Protein AF-H2JG17-F1 (afdb_monomer)

Solvent-accessible surface area (backbone atoms only — not comparable to full-atom values): 8852 Å² total; per-residue (Å²): 133,84,80,68,52,85,84,57,73,16,31,24,29,37,36,70,43,75,95,81,36,40,36,38,32,33,30,68,41,78,58,84,67,34,29,32,34,39,30,42,74,49,61,73,76,92,52,70,92,50,60,70,63,58,77,76,46,55,72,74,47,59,44,41,26,45,47,56,33,41,36,74,57,66,26,41,77,66,46,70,49,87,71,64,94,78,67,74,69,62,33,26,32,44,68,39,87,90,77,67,45,36,34,39,25,58,52,56,96,45,82,88,60,60,72,62,64,44,82,51,59,81,88,70,47,77,87,45,30,72,54,62,81,32,50,49,69,52,46,43,55,52,48,56,51,54,59,57,64,75,74,113

Mean predicted aligned error: 6.36 Å

Secondary structure (DSSP, 8-state):
---PPP--TTEEEEEE-GGG-EEEEEEEEEETTEEEEEEES-S--S-TT-GGGGGGSPEEEEEEEETHHHHTTSSEEEEE-PPPTT--PPPEEEE-TTT--EEEEP--SSGGG---EEEE-GGG-TTPEEP-EEPHHHHHHHHHHHHHHTT-

Structure (mmCIF, N/CA/C/O backbone):
data_AF-H2JG17-F1
#
_entry.id   AF-H2JG17-F1
#
loop_
_atom_site.group_PDB
_atom_site.id
_atom_site.type_symbol
_atom_site.label_atom_id
_atom_site.label_alt_id
_atom_site.label_comp_id
_atom_site.label_asym_id
_atom_site.label_entity_id
_atom_site.label_seq_id
_atom_site.pdbx_PDB_ins_code
_atom_site.Cartn_x
_atom_site.Cartn_y
_atom_site.Cartn_z
_atom_site.occupancy
_atom_site.B_iso_or_equiv
_atom_site.auth_seq_id
_atom_site.auth_comp_id
_atom_site.auth_asym_id
_atom_site.auth_atom_id
_atom_site.pdbx_PDB_model_num
ATOM 1 N N . MET A 1 1 ? 6.084 1.952 28.253 1.00 48.81 1 MET A N 1
ATOM 2 C CA . MET A 1 1 ? 6.033 1.053 27.076 1.00 48.81 1 MET A CA 1
ATOM 3 C C . MET A 1 1 ? 4.861 1.471 26.207 1.00 48.81 1 MET A C 1
ATOM 5 O O . MET A 1 1 ? 3.745 1.481 26.707 1.00 48.81 1 MET A O 1
ATOM 9 N N . ALA A 1 2 ? 5.092 1.863 24.954 1.00 55.31 2 ALA A N 1
ATOM 10 C CA . ALA A 1 2 ? 3.998 2.204 24.047 1.00 55.31 2 ALA A CA 1
ATOM 11 C C . ALA A 1 2 ? 3.188 0.940 23.701 1.00 55.31 2 ALA A C 1
ATOM 13 O O . ALA A 1 2 ? 3.760 -0.095 23.347 1.00 55.31 2 ALA A O 1
ATOM 14 N N . LYS A 1 3 ? 1.860 1.011 23.838 1.00 62.44 3 LYS A N 1
ATOM 15 C CA . LYS A 1 3 ? 0.931 -0.072 23.494 1.00 62.44 3 LYS A CA 1
ATOM 16 C C . LYS A 1 3 ? 0.999 -0.301 21.982 1.00 62.44 3 LYS A C 1
ATOM 18 O O . LYS A 1 3 ? 0.563 0.548 21.216 1.00 62.44 3 LYS A O 1
ATOM 23 N N . ARG A 1 4 ? 1.567 -1.431 21.549 1.00 73.75 4 ARG A N 1
ATOM 24 C CA . ARG A 1 4 ? 1.611 -1.798 20.124 1.00 73.75 4 ARG A CA 1
ATOM 25 C C . ARG A 1 4 ? 0.191 -2.075 19.636 1.00 73.75 4 ARG A C 1
ATOM 27 O O . ARG A 1 4 ? -0.486 -2.944 20.192 1.00 73.75 4 ARG A O 1
ATOM 34 N N . VAL A 1 5 ? -0.244 -1.350 18.610 1.00 86.81 5 VAL A N 1
ATOM 35 C CA . VAL A 1 5 ? -1.534 -1.590 17.951 1.00 86.81 5 VAL A CA 1
ATOM 36 C C . VAL A 1 5 ? -1.488 -2.957 17.262 1.00 86.81 5 VAL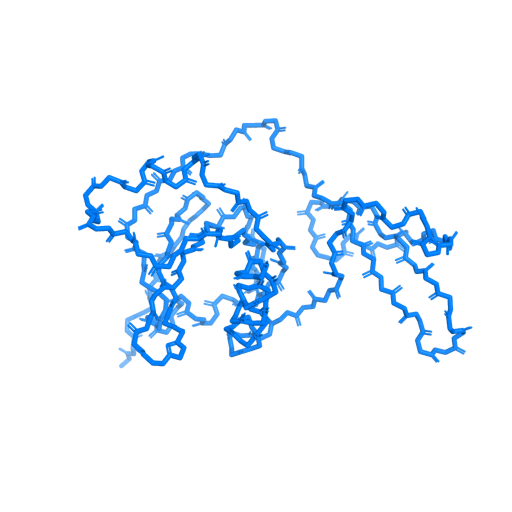 A C 1
ATOM 38 O O . VAL A 1 5 ? -0.508 -3.292 16.591 1.00 86.81 5 VAL A O 1
ATOM 41 N N . LYS A 1 6 ? -2.524 -3.776 17.473 1.00 90.31 6 LYS A N 1
ATOM 42 C CA . LYS A 1 6 ? -2.713 -5.044 16.754 1.00 90.31 6 LYS A CA 1
ATOM 43 C C . LYS A 1 6 ? -3.464 -4.764 15.455 1.00 90.31 6 LYS A C 1
ATOM 45 O O . LYS A 1 6 ? -4.357 -3.927 15.452 1.00 90.31 6 LYS A O 1
ATOM 50 N N . TYR A 1 7 ? -3.116 -5.492 14.404 1.00 95.38 7 TYR A N 1
ATOM 51 C CA . TYR A 1 7 ? -3.758 -5.417 13.097 1.00 95.38 7 TYR A CA 1
ATOM 52 C C . TYR A 1 7 ? -3.797 -6.811 12.458 1.00 95.38 7 TYR A C 1
ATOM 54 O O . TYR A 1 7 ? -3.055 -7.713 12.875 1.00 95.38 7 TYR A O 1
ATOM 62 N N . ARG A 1 8 ? -4.654 -6.984 11.456 1.00 95.81 8 ARG A N 1
ATOM 63 C CA . ARG A 1 8 ? -4.848 -8.223 10.694 1.00 95.81 8 ARG A CA 1
ATOM 64 C C . ARG A 1 8 ? -5.195 -7.932 9.232 1.00 95.81 8 ARG A C 1
ATOM 66 O O . ARG A 1 8 ? -5.491 -6.802 8.860 1.00 95.81 8 ARG A O 1
ATOM 73 N N . ILE A 1 9 ? -5.158 -8.978 8.412 1.00 96.38 9 ILE A N 1
ATOM 74 C CA . ILE A 1 9 ? -5.607 -8.929 7.016 1.00 96.38 9 ILE A CA 1
ATOM 75 C C . ILE A 1 9 ? -7.063 -8.436 6.950 1.00 96.38 9 ILE A C 1
ATOM 77 O O . ILE A 1 9 ? -7.891 -8.800 7.791 1.00 96.38 9 ILE A O 1
ATOM 81 N N . GLY A 1 10 ? -7.351 -7.587 5.967 1.00 95.94 10 GLY A N 1
ATOM 82 C CA . GLY A 1 10 ? -8.644 -6.941 5.756 1.00 95.94 10 GLY A CA 1
ATOM 83 C C . GLY A 1 10 ? -8.872 -5.694 6.609 1.00 95.94 10 GLY A C 1
ATOM 84 O O . GLY A 1 10 ? -9.834 -4.970 6.364 1.00 95.94 10 GLY A O 1
ATOM 85 N N . ASP A 1 11 ? -8.019 -5.401 7.599 1.00 96.62 11 ASP A N 1
ATOM 86 C CA . ASP A 1 11 ? -8.180 -4.177 8.384 1.00 96.62 11 ASP A CA 1
ATOM 87 C C . ASP A 1 11 ? -8.049 -2.949 7.480 1.00 96.62 11 ASP A C 1
ATOM 89 O O . ASP A 1 11 ? -7.105 -2.818 6.696 1.00 96.62 11 ASP A O 1
ATOM 93 N N . VAL A 1 12 ? -9.014 -2.048 7.621 1.00 95.81 12 VAL A N 1
ATOM 94 C CA . VAL A 1 12 ? -9.049 -0.753 6.954 1.00 95.81 12 VAL A CA 1
ATOM 95 C C . VAL A 1 12 ? -8.479 0.280 7.902 1.00 95.81 12 VAL A C 1
ATOM 97 O O . VAL A 1 12 ? -8.844 0.328 9.079 1.00 95.81 12 VAL A O 1
ATOM 100 N N . PHE A 1 13 ? -7.603 1.129 7.386 1.00 95.25 13 PHE A N 1
ATOM 101 C CA . PHE A 1 13 ? -6.942 2.166 8.154 1.00 95.25 13 PHE A CA 1
ATOM 102 C C . PHE A 1 13 ? -7.088 3.537 7.503 1.00 95.25 13 PHE A C 1
ATOM 104 O O . PHE A 1 13 ? -7.159 3.665 6.282 1.00 95.25 13 PHE A O 1
ATOM 111 N N . SER A 1 14 ? -7.098 4.574 8.337 1.00 94.00 14 SER A N 1
ATOM 112 C CA . SER A 1 14 ? -6.915 5.953 7.899 1.00 94.00 14 SER A CA 1
ATOM 113 C C . SER A 1 14 ? -5.458 6.366 8.063 1.00 94.00 14 SER A C 1
ATOM 115 O O . SER A 1 14 ? -4.859 6.122 9.117 1.00 94.00 14 SER A O 1
ATOM 117 N N . ILE A 1 15 ? -4.924 7.050 7.061 1.00 93.44 15 ILE A N 1
ATOM 118 C CA . ILE A 1 15 ? -3.573 7.601 7.030 1.00 93.44 15 ILE A CA 1
ATOM 119 C C . ILE A 1 15 ? -3.664 9.133 6.973 1.00 93.44 15 ILE A C 1
ATOM 121 O O . ILE A 1 15 ? -4.388 9.662 6.128 1.00 93.44 15 ILE A O 1
ATOM 125 N N . PRO A 1 16 ? -2.988 9.867 7.874 1.00 91.12 16 PRO A N 1
ATOM 126 C CA . PRO A 1 16 ? -2.943 11.319 7.779 1.00 91.12 16 PRO A CA 1
ATOM 127 C C . PRO A 1 16 ? -2.130 11.719 6.546 1.00 91.12 16 PRO A C 1
ATOM 129 O O . PRO A 1 16 ? -1.037 11.190 6.325 1.00 91.12 16 PRO A O 1
ATOM 132 N N . LEU A 1 17 ? -2.691 12.632 5.762 1.00 87.94 17 LEU A N 1
ATOM 133 C CA . LEU A 1 17 ? -2.053 13.302 4.636 1.00 87.94 17 LEU A CA 1
ATOM 134 C C . LEU A 1 17 ? -1.868 14.788 4.979 1.00 87.94 17 LEU A C 1
ATOM 136 O O . LEU A 1 17 ? -2.245 15.243 6.065 1.00 87.94 17 LEU A O 1
ATOM 140 N N . ASP A 1 18 ? -1.282 15.538 4.051 1.00 80.75 18 ASP A N 1
ATOM 141 C CA . ASP A 1 18 ? -1.070 16.977 4.208 1.00 80.75 18 ASP A CA 1
ATOM 142 C C . ASP A 1 18 ? -2.404 17.737 4.378 1.00 80.75 18 ASP A C 1
ATOM 144 O O . ASP A 1 18 ? -3.480 17.261 4.002 1.00 80.75 18 ASP A O 1
ATOM 148 N N . ASP A 1 19 ? -2.337 18.916 5.002 1.00 76.88 19 ASP A N 1
ATOM 149 C CA . ASP A 1 19 ? -3.470 19.830 5.227 1.00 76.88 19 ASP A CA 1
ATOM 150 C C . ASP A 1 19 ? -4.658 19.236 6.013 1.00 76.88 19 ASP A C 1
ATOM 152 O O . ASP A 1 19 ? -5.805 19.665 5.882 1.00 76.88 19 ASP A O 1
ATOM 156 N N . GLY A 1 20 ? -4.395 18.234 6.861 1.00 76.31 20 GLY A N 1
ATOM 157 C CA . GLY A 1 20 ? -5.416 17.597 7.702 1.00 76.31 20 GLY A CA 1
ATOM 158 C C . GLY A 1 20 ? -6.355 16.657 6.941 1.00 76.31 20 GLY A C 1
ATOM 159 O O . GLY A 1 20 ? -7.336 16.170 7.511 1.00 76.31 20 GLY A O 1
ATOM 160 N N . VAL A 1 21 ? -6.054 16.377 5.670 1.00 84.50 21 VAL A N 1
ATOM 161 C CA . VAL A 1 21 ? -6.768 15.391 4.858 1.00 84.50 21 VAL A CA 1
ATOM 162 C C . VAL A 1 21 ? -6.439 13.984 5.356 1.00 84.50 21 VAL A C 1
ATOM 164 O O . VAL A 1 21 ? -5.333 13.702 5.819 1.00 84.50 21 VAL A O 1
ATOM 167 N N . LYS A 1 22 ? -7.410 13.075 5.269 1.00 89.25 22 LYS A N 1
ATOM 168 C CA . LYS A 1 22 ? -7.204 11.657 5.566 1.00 89.25 22 LYS A CA 1
ATOM 169 C C . LYS A 1 22 ? -7.310 10.862 4.280 1.00 89.25 22 LYS A C 1
ATOM 171 O O . LYS A 1 22 ? -8.288 10.990 3.556 1.00 89.25 22 LYS A O 1
ATOM 176 N N . GLY A 1 23 ? -6.311 10.034 4.030 1.00 91.94 23 GLY A N 1
ATOM 177 C CA . GLY A 1 23 ? -6.420 8.955 3.068 1.00 91.94 23 GLY A CA 1
ATOM 178 C C . GLY A 1 23 ? -6.892 7.681 3.754 1.00 91.94 23 GLY A C 1
ATOM 179 O O . GLY A 1 23 ? -6.824 7.546 4.982 1.00 91.94 23 GLY A O 1
ATOM 180 N N . TYR A 1 24 ? -7.318 6.720 2.948 1.00 94.50 24 TYR A N 1
ATOM 181 C CA . TYR A 1 24 ? -7.752 5.409 3.417 1.00 94.50 24 TYR A CA 1
ATOM 182 C C . TYR A 1 24 ? -7.016 4.296 2.687 1.00 94.50 24 TYR A C 1
ATOM 184 O O . TYR A 1 24 ? -6.629 4.451 1.526 1.00 94.50 24 TYR A O 1
ATOM 192 N N . GLY A 1 25 ? -6.833 3.179 3.378 1.00 94.94 25 GLY A N 1
ATOM 193 C CA . GLY A 1 25 ? -6.254 1.980 2.803 1.00 94.94 25 GLY A CA 1
ATOM 194 C C . GLY A 1 25 ? -6.678 0.719 3.534 1.00 94.94 25 GLY A C 1
ATOM 195 O O . GLY A 1 25 ? -7.329 0.775 4.579 1.00 94.94 25 GLY A O 1
ATOM 196 N N . ARG A 1 26 ? -6.304 -0.427 2.974 1.00 96.12 26 ARG A N 1
ATOM 197 C CA . ARG A 1 26 ? -6.630 -1.756 3.495 1.00 96.12 26 ARG A CA 1
ATOM 198 C C . ARG A 1 26 ? -5.396 -2.641 3.508 1.00 96.12 26 ARG A C 1
ATOM 200 O O . ARG A 1 26 ? -4.607 -2.628 2.568 1.00 96.12 26 ARG A O 1
ATOM 207 N N . ILE A 1 27 ? -5.237 -3.425 4.571 1.00 96.19 27 ILE A N 1
ATOM 208 C CA . ILE A 1 27 ? -4.176 -4.431 4.667 1.00 96.19 27 ILE A CA 1
ATOM 209 C C . ILE A 1 27 ? -4.583 -5.654 3.864 1.00 96.19 27 ILE A C 1
ATOM 211 O O . ILE A 1 27 ? -5.535 -6.337 4.230 1.00 96.19 27 ILE A O 1
ATOM 215 N N . ILE A 1 28 ? -3.824 -5.959 2.820 1.00 95.00 28 ILE A N 1
ATOM 216 C CA . ILE A 1 28 ? -4.058 -7.110 1.953 1.00 95.00 28 ILE A CA 1
ATOM 217 C C . ILE A 1 28 ? -3.285 -8.335 2.410 1.00 95.00 28 ILE A C 1
ATOM 219 O O . ILE A 1 28 ? -3.818 -9.441 2.455 1.00 95.00 28 ILE A O 1
ATOM 223 N N . LYS A 1 29 ? -2.025 -8.135 2.798 1.00 92.50 29 LYS A N 1
ATOM 224 C CA . LYS A 1 29 ? -1.157 -9.223 3.237 1.00 92.50 29 LYS A CA 1
ATOM 225 C C . LYS A 1 29 ? -0.267 -8.797 4.386 1.00 92.50 29 LYS A C 1
ATOM 227 O O . LYS A 1 29 ? 0.047 -7.620 4.541 1.00 92.50 29 LYS A O 1
ATOM 232 N N . VAL A 1 30 ? 0.130 -9.769 5.199 1.00 92.69 30 VAL A N 1
ATOM 233 C CA . VAL A 1 30 ? 0.999 -9.564 6.358 1.00 92.69 30 VAL A CA 1
ATOM 234 C C . VAL A 1 30 ? 2.163 -10.541 6.276 1.00 92.69 30 VAL A C 1
ATOM 236 O O . VAL A 1 30 ? 1.954 -11.747 6.366 1.00 92.69 30 VAL A O 1
ATOM 239 N N . ASP A 1 31 ? 3.372 -10.002 6.158 1.00 90.56 31 ASP A N 1
ATOM 240 C CA . ASP A 1 31 ? 4.642 -10.729 6.129 1.00 90.56 31 ASP A CA 1
ATOM 241 C C . ASP A 1 31 ? 5.648 -10.004 7.036 1.00 90.56 31 ASP A C 1
ATOM 243 O O . ASP A 1 31 ? 6.484 -9.215 6.603 1.00 90.56 31 ASP A O 1
ATOM 247 N N . LYS A 1 32 ? 5.449 -10.135 8.353 1.00 87.12 32 LYS A N 1
ATOM 248 C CA . LYS A 1 32 ? 6.028 -9.216 9.347 1.00 87.12 32 LYS A CA 1
ATOM 249 C C . LYS A 1 32 ? 7.560 -9.115 9.228 1.00 87.12 32 LYS A C 1
ATOM 251 O O . LYS A 1 32 ? 8.225 -10.145 9.255 1.00 87.12 32 LYS A O 1
ATOM 256 N N . PRO A 1 33 ? 8.131 -7.892 9.263 1.00 89.88 33 PRO A N 1
ATOM 257 C CA . PRO A 1 33 ? 7.490 -6.613 9.604 1.00 89.88 33 PRO A CA 1
ATOM 258 C C . PRO A 1 33 ? 6.803 -5.898 8.427 1.00 89.88 33 PRO A C 1
ATOM 260 O O . PRO A 1 33 ? 6.379 -4.753 8.587 1.00 89.88 33 PRO A O 1
ATOM 263 N N . LEU A 1 34 ? 6.710 -6.542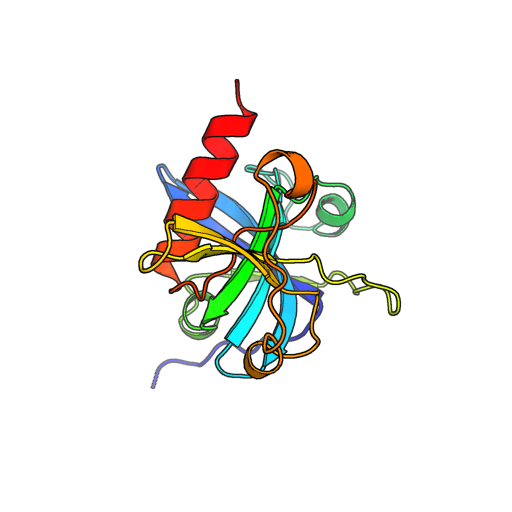 7.267 1.00 91.94 34 LEU A N 1
ATOM 264 C CA . LEU A 1 34 ? 6.112 -5.996 6.060 1.00 91.94 34 LEU A CA 1
ATOM 265 C C . LEU A 1 34 ? 4.611 -6.271 6.002 1.00 91.94 34 LEU A C 1
ATOM 267 O O . LEU A 1 34 ? 4.095 -7.265 6.521 1.00 91.94 34 LEU A O 1
ATOM 271 N N . ILE A 1 35 ? 3.905 -5.367 5.345 1.00 94.00 35 ILE A N 1
ATOM 272 C CA . ILE A 1 35 ? 2.507 -5.513 4.970 1.00 94.00 35 ILE A CA 1
ATOM 273 C C . ILE A 1 35 ? 2.347 -5.084 3.518 1.00 94.00 35 ILE A C 1
ATOM 275 O O . ILE A 1 35 ? 3.006 -4.150 3.062 1.00 94.00 35 ILE A O 1
ATOM 279 N N . PHE A 1 36 ? 1.467 -5.772 2.804 1.00 93.31 36 PHE A N 1
ATOM 280 C CA . PHE A 1 36 ? 0.994 -5.328 1.503 1.00 93.31 36 PHE A CA 1
ATOM 281 C C . PHE A 1 36 ? -0.322 -4.590 1.709 1.00 93.31 36 PHE A C 1
ATOM 283 O O . PHE A 1 36 ? -1.216 -5.117 2.381 1.00 93.31 36 PHE A O 1
ATOM 290 N N . ILE A 1 37 ? -0.427 -3.377 1.179 1.00 94.44 37 ILE A N 1
ATOM 291 C CA . ILE A 1 37 ? -1.584 -2.502 1.365 1.00 94.44 37 ILE A CA 1
ATOM 292 C C . ILE A 1 37 ? -2.120 -2.009 0.027 1.00 94.44 37 ILE A C 1
ATOM 294 O O . ILE A 1 37 ? -1.359 -1.818 -0.917 1.00 94.44 37 ILE A O 1
ATOM 298 N N . GLU A 1 38 ? -3.421 -1.745 -0.006 1.00 94.50 38 GLU A N 1
ATOM 299 C CA . GLU A 1 38 ? -4.086 -0.951 -1.041 1.00 94.50 38 GLU A CA 1
ATOM 300 C C . GLU A 1 38 ? -4.449 0.416 -0.474 1.00 94.50 38 GLU A C 1
ATOM 302 O O . GLU A 1 38 ? -4.886 0.512 0.674 1.00 94.50 38 GLU A O 1
ATOM 307 N N . LEU A 1 39 ? -4.292 1.463 -1.278 1.00 94.06 39 LEU A N 1
ATOM 308 C CA . LEU A 1 39 ? -4.691 2.831 -0.966 1.00 94.06 39 LEU A CA 1
ATOM 309 C C . LEU A 1 39 ? -5.779 3.275 -1.944 1.00 94.06 39 LEU A C 1
ATOM 311 O O . LEU A 1 39 ? -5.666 3.056 -3.151 1.00 94.06 39 LEU A O 1
ATOM 315 N N . TYR A 1 40 ? -6.829 3.895 -1.418 1.00 93.56 40 TYR A N 1
ATOM 316 C CA . TYR A 1 40 ? -8.034 4.226 -2.175 1.00 93.56 40 TYR A CA 1
ATOM 317 C C . TYR A 1 40 ? -8.008 5.642 -2.763 1.00 93.56 40 TYR A C 1
ATOM 319 O O . TYR A 1 40 ? -7.385 6.548 -2.224 1.00 93.56 40 TYR A O 1
ATOM 327 N N . ASN A 1 41 ? -8.751 5.880 -3.840 1.00 90.44 41 ASN A N 1
ATOM 328 C CA . ASN A 1 41 ? -9.017 7.217 -4.370 1.00 90.44 41 ASN A CA 1
ATOM 329 C C . ASN A 1 41 ? -10.103 7.936 -3.549 1.00 90.44 41 ASN A C 1
ATOM 331 O O . ASN A 1 41 ? -11.123 8.356 -4.084 1.00 90.44 41 ASN A O 1
ATOM 335 N N . GLU A 1 42 ? -9.934 8.020 -2.231 1.00 81.62 42 GLU A N 1
ATOM 336 C CA . GLU A 1 42 ? -10.904 8.659 -1.342 1.00 81.62 42 GLU A CA 1
ATOM 337 C C . GLU A 1 42 ? -10.173 9.497 -0.291 1.00 81.62 42 GLU A C 1
ATOM 339 O O . GLU A 1 42 ? -9.246 9.030 0.373 1.00 81.62 42 GLU A O 1
ATOM 344 N N . LYS A 1 43 ? -10.597 10.756 -0.154 1.00 71.31 43 LYS A N 1
ATOM 345 C CA . LYS A 1 43 ? -10.010 11.760 0.749 1.00 71.31 43 LYS A CA 1
ATOM 346 C C . LYS A 1 43 ? -10.957 12.148 1.886 1.00 71.31 43 LYS A C 1
ATOM 348 O O . LYS A 1 43 ? -10.546 12.843 2.819 1.00 71.31 43 LYS A O 1
ATOM 353 N N . ARG A 1 44 ? -12.238 11.772 1.798 1.00 69.81 44 ARG A N 1
ATOM 354 C CA . ARG A 1 44 ? -13.291 12.135 2.749 1.00 69.81 44 ARG A CA 1
ATOM 355 C C . ARG A 1 44 ? -14.324 11.016 2.871 1.00 69.81 44 ARG A C 1
ATOM 357 O O . ARG A 1 44 ? -15.332 11.006 2.175 1.00 69.81 44 ARG A O 1
ATOM 364 N N . LEU A 1 45 ? -14.147 10.135 3.856 1.00 69.25 45 LEU A N 1
ATOM 365 C CA . LEU A 1 45 ? -15.298 9.403 4.387 1.00 69.25 45 LEU A CA 1
ATOM 366 C C . LEU A 1 45 ? -16.105 10.365 5.264 1.00 69.25 45 LEU A C 1
ATOM 368 O O . LEU A 1 45 ? -15.688 10.677 6.380 1.00 69.25 45 LEU A O 1
ATOM 372 N N . GLU A 1 46 ? -17.249 10.835 4.765 1.00 60.78 46 GLU A N 1
ATOM 373 C CA . GLU A 1 46 ? -18.192 11.634 5.566 1.00 60.78 46 GLU A CA 1
ATOM 374 C C . GLU A 1 46 ? -18.761 10.831 6.749 1.00 60.78 46 GLU A C 1
ATOM 376 O O . GLU A 1 46 ? -19.079 11.403 7.789 1.00 60.78 46 GLU A O 1
ATOM 381 N N . ASP A 1 47 ? -18.826 9.501 6.621 1.00 63.75 47 ASP A N 1
ATOM 382 C CA . ASP A 1 47 ? -19.327 8.596 7.654 1.00 63.75 47 ASP A CA 1
ATOM 383 C C . ASP A 1 47 ? -18.362 7.427 7.894 1.00 63.75 47 ASP A C 1
ATOM 385 O O . ASP A 1 47 ? -18.331 6.449 7.144 1.00 63.75 47 ASP A O 1
ATOM 389 N N . LEU A 1 48 ? -17.584 7.523 8.977 1.00 63.28 48 LEU A N 1
ATOM 390 C CA . LEU A 1 48 ? -16.661 6.473 9.424 1.00 63.28 48 LEU A CA 1
ATOM 391 C C . LEU A 1 48 ? -17.376 5.175 9.838 1.00 63.28 48 LEU A C 1
ATOM 393 O O . LEU A 1 48 ? -16.713 4.146 9.945 1.00 63.28 48 LEU A O 1
ATOM 397 N N . ASN A 1 49 ? -18.698 5.191 10.052 1.00 65.56 49 ASN A N 1
ATOM 398 C CA . ASN A 1 49 ? -19.451 3.992 10.432 1.00 65.56 49 ASN A CA 1
ATOM 399 C C . ASN A 1 49 ? -19.701 3.039 9.258 1.00 65.56 49 ASN A C 1
ATOM 401 O O . ASN A 1 49 ? -20.164 1.923 9.476 1.00 65.56 49 ASN A O 1
ATOM 405 N N . ASN A 1 50 ? -19.393 3.448 8.024 1.00 78.06 50 ASN A N 1
ATOM 406 C CA . ASN A 1 50 ? -19.609 2.625 6.841 1.00 78.06 50 ASN A CA 1
ATOM 407 C C . ASN A 1 50 ? -18.329 2.487 6.007 1.00 78.06 50 ASN A C 1
ATOM 409 O O . ASN A 1 50 ? -18.255 2.924 4.856 1.00 78.06 50 ASN A O 1
ATOM 413 N N . VAL A 1 51 ? -17.310 1.858 6.601 1.00 85.88 51 VAL A N 1
ATOM 414 C CA . VAL A 1 51 ? -16.058 1.525 5.901 1.00 85.88 51 VAL A CA 1
ATOM 415 C C . VAL A 1 51 ? -16.291 0.650 4.669 1.00 85.88 51 VAL A C 1
ATOM 417 O O . VAL A 1 51 ? -15.488 0.706 3.748 1.00 85.88 51 VAL A O 1
ATOM 420 N N . GLU A 1 52 ? -17.394 -0.104 4.599 1.00 85.12 52 GLU A N 1
ATOM 421 C CA . GLU A 1 52 ? -17.724 -0.963 3.453 1.00 85.12 52 GLU A CA 1
ATOM 422 C C . GLU A 1 52 ? -17.877 -0.177 2.145 1.00 85.12 52 GLU A C 1
ATOM 424 O O . GLU A 1 52 ? -17.608 -0.721 1.075 1.00 85.12 52 GLU A O 1
ATOM 429 N N . LYS A 1 53 ? -18.209 1.123 2.209 1.00 85.69 53 LYS A N 1
ATOM 430 C CA . LYS A 1 53 ? -18.217 2.006 1.030 1.00 85.69 53 LYS A CA 1
ATOM 431 C C . LYS A 1 53 ? -16.868 2.038 0.308 1.00 85.69 53 LYS A C 1
ATOM 433 O O . LYS A 1 53 ? -16.851 2.144 -0.916 1.00 85.69 53 LYS A O 1
ATOM 438 N N . LEU A 1 54 ? -15.760 1.874 1.037 1.00 87.19 54 LEU A N 1
ATOM 439 C CA . LEU A 1 54 ? -14.412 1.829 0.462 1.00 87.19 54 LEU A CA 1
ATOM 440 C C . LEU A 1 54 ? -14.188 0.620 -0.449 1.00 87.19 54 LEU A C 1
ATOM 442 O O . LEU A 1 54 ? -13.288 0.654 -1.279 1.00 87.19 54 LEU A O 1
ATOM 446 N N . ASN A 1 55 ? -15.009 -0.431 -0.349 1.00 85.75 55 ASN A N 1
ATOM 447 C CA . ASN A 1 55 ? -14.892 -1.594 -1.228 1.00 85.75 55 ASN A CA 1
ATOM 448 C C . ASN A 1 55 ? -15.215 -1.263 -2.697 1.00 85.75 55 ASN A C 1
ATOM 450 O O . ASN A 1 55 ? -14.786 -1.981 -3.592 1.00 85.75 55 ASN A O 1
ATOM 454 N N . ASN A 1 56 ? -15.956 -0.175 -2.935 1.00 85.75 56 ASN A N 1
ATOM 455 C CA . ASN A 1 56 ? -16.278 0.322 -4.273 1.00 85.75 56 ASN A CA 1
ATOM 456 C C . ASN A 1 56 ? -15.359 1.472 -4.714 1.00 85.75 56 ASN A C 1
ATOM 458 O O . ASN A 1 56 ? -15.520 1.988 -5.820 1.00 85.75 56 ASN A O 1
ATOM 462 N N . CYS A 1 57 ? -14.431 1.909 -3.859 1.00 88.12 57 CYS A N 1
ATOM 463 C CA . CYS A 1 57 ? -13.480 2.948 -4.218 1.00 88.12 57 CYS A CA 1
ATOM 464 C C . CYS A 1 57 ? -12.396 2.373 -5.127 1.00 88.12 57 CYS A C 1
ATOM 466 O O . CYS A 1 57 ? -11.903 1.263 -4.931 1.00 88.12 57 CYS A O 1
ATOM 468 N N . GLU A 1 58 ? -11.985 3.177 -6.099 1.00 90.44 58 GLU A N 1
ATOM 469 C CA . GLU A 1 58 ? -10.836 2.866 -6.935 1.00 90.44 58 GLU A CA 1
ATOM 470 C C . GLU A 1 58 ? -9.576 2.723 -6.067 1.00 90.44 58 GLU A C 1
ATOM 472 O O . GLU A 1 58 ? -9.305 3.566 -5.211 1.00 90.44 58 GLU A O 1
ATOM 477 N N . VAL A 1 59 ? -8.790 1.672 -6.293 1.00 91.44 59 VAL A N 1
ATOM 478 C CA . VAL A 1 59 ? -7.453 1.533 -5.706 1.00 91.44 59 VAL A CA 1
ATOM 479 C C . VAL A 1 59 ? -6.471 2.299 -6.584 1.00 91.44 59 VAL A C 1
ATOM 481 O O . VAL A 1 59 ? -6.386 2.046 -7.782 1.00 91.44 59 VAL A O 1
ATOM 484 N N . ILE A 1 60 ? -5.725 3.234 -5.999 1.00 91.12 60 ILE A N 1
ATOM 485 C CA . ILE A 1 60 ? -4.765 4.059 -6.750 1.00 91.12 60 ILE A CA 1
ATOM 486 C C . ILE A 1 60 ? -3.323 3.616 -6.574 1.00 91.12 60 ILE A C 1
ATOM 488 O O . ILE A 1 60 ? -2.465 4.021 -7.352 1.00 91.12 60 ILE A O 1
ATOM 492 N N . LEU A 1 61 ? -3.045 2.840 -5.528 1.00 91.12 61 LEU A N 1
ATOM 493 C CA . LEU A 1 61 ? -1.707 2.353 -5.251 1.00 91.12 61 LEU A CA 1
ATOM 494 C C . LEU A 1 61 ? -1.778 1.074 -4.423 1.00 91.12 61 LEU A C 1
ATOM 496 O O . LEU A 1 61 ? -2.433 1.056 -3.377 1.00 91.12 61 LEU A O 1
ATOM 500 N N . SER A 1 62 ? -1.046 0.048 -4.851 1.00 92.38 62 SER A N 1
ATOM 501 C CA . SER A 1 62 ? -0.862 -1.179 -4.073 1.00 92.38 62 SER A CA 1
ATOM 502 C C . SER A 1 62 ? 0.622 -1.461 -3.878 1.00 92.38 62 SER A C 1
ATOM 504 O O . SER A 1 62 ? 1.353 -1.658 -4.847 1.00 92.38 62 SER A O 1
ATOM 506 N N . ILE A 1 63 ? 1.089 -1.457 -2.628 1.00 91.81 63 ILE A N 1
ATOM 507 C CA . ILE A 1 63 ? 2.525 -1.459 -2.306 1.00 91.81 63 ILE A CA 1
ATOM 508 C C . ILE A 1 63 ? 2.856 -2.290 -1.072 1.00 91.81 63 ILE A C 1
ATOM 510 O O . ILE A 1 63 ? 2.039 -2.470 -0.167 1.00 91.81 63 ILE A O 1
ATOM 514 N N . TRP A 1 64 ? 4.108 -2.743 -1.016 1.00 92.06 64 TRP A N 1
ATOM 515 C CA . TRP A 1 64 ? 4.713 -3.279 0.196 1.00 92.06 64 TRP A CA 1
ATOM 516 C C . TRP A 1 64 ? 5.289 -2.150 1.051 1.00 92.06 64 TRP A C 1
ATOM 518 O O . TRP A 1 64 ? 6.036 -1.294 0.571 1.00 92.06 64 TRP A O 1
ATOM 528 N N . CYS A 1 65 ? 4.986 -2.163 2.345 1.00 93.38 65 CYS A N 1
ATOM 529 C CA . CYS A 1 65 ? 5.556 -1.220 3.297 1.00 93.38 65 CYS A CA 1
ATOM 530 C C . CYS A 1 65 ? 5.818 -1.862 4.659 1.00 93.38 65 CYS A C 1
ATOM 532 O O . CYS A 1 65 ? 5.275 -2.912 4.998 1.00 93.38 65 CYS A O 1
ATOM 534 N N . VAL A 1 66 ? 6.639 -1.210 5.477 1.00 93.81 66 VAL A N 1
ATOM 535 C CA . VAL A 1 66 ? 6.795 -1.592 6.888 1.00 93.81 66 VAL A CA 1
ATOM 536 C C . VAL A 1 66 ? 5.532 -1.251 7.689 1.00 93.81 66 VAL A C 1
ATOM 538 O O . VAL A 1 66 ? 4.908 -0.211 7.488 1.00 93.81 66 VAL A O 1
ATOM 541 N N . ASP A 1 67 ? 5.184 -2.081 8.672 1.00 94.12 67 ASP A N 1
ATOM 542 C CA . ASP A 1 67 ? 3.983 -1.917 9.511 1.00 94.12 67 ASP A CA 1
ATOM 543 C C . ASP A 1 67 ? 4.075 -0.811 10.585 1.00 94.12 67 ASP A C 1
ATOM 545 O O . ASP A 1 67 ? 3.219 -0.700 11.473 1.00 94.12 67 ASP A O 1
ATOM 549 N N . GLY A 1 68 ? 5.123 0.015 10.518 1.00 92.88 68 GLY A N 1
ATOM 550 C CA . GLY A 1 68 ? 5.454 1.027 11.517 1.00 92.88 68 GLY A CA 1
ATOM 551 C C . GLY A 1 68 ? 4.354 2.067 11.712 1.00 92.88 68 GLY A C 1
ATOM 552 O O . GLY A 1 68 ? 4.051 2.405 12.857 1.00 92.88 68 GLY A O 1
ATOM 553 N N . GLY A 1 69 ? 3.717 2.517 10.626 1.00 92.25 69 GLY A N 1
ATOM 554 C CA . GLY A 1 69 ? 2.629 3.497 10.680 1.00 92.25 69 GLY A CA 1
ATOM 555 C C . GLY A 1 69 ? 1.462 3.016 11.544 1.00 92.25 69 GLY A C 1
ATOM 556 O O . GLY A 1 69 ? 0.981 3.750 12.407 1.00 92.25 69 GLY A O 1
ATOM 557 N N . ILE A 1 70 ? 1.090 1.742 11.407 1.00 94.50 70 ILE A N 1
ATOM 558 C CA . ILE A 1 70 ? 0.019 1.115 12.190 1.00 94.50 70 ILE A CA 1
ATOM 559 C C . ILE A 1 70 ? 0.479 0.845 13.623 1.00 94.50 70 ILE A C 1
ATOM 561 O O . ILE A 1 70 ? -0.173 1.266 14.575 1.00 94.50 70 ILE A O 1
ATOM 565 N N . LYS A 1 71 ? 1.627 0.177 13.813 1.00 93.25 71 LYS A N 1
ATOM 566 C CA . LYS A 1 71 ? 2.102 -0.217 15.153 1.00 93.25 71 LYS A CA 1
ATOM 567 C C . LYS A 1 71 ? 2.329 0.963 16.093 1.00 93.25 71 LYS A C 1
ATOM 569 O O . LYS A 1 71 ? 2.140 0.799 17.301 1.00 93.25 71 LYS A O 1
ATOM 574 N N . LYS A 1 72 ? 2.764 2.105 15.552 1.00 90.44 72 LYS A N 1
ATOM 575 C CA . LYS A 1 72 ? 2.973 3.358 16.295 1.00 90.44 72 LYS A CA 1
ATOM 576 C C . LYS A 1 72 ? 1.663 4.119 16.550 1.00 90.44 72 LYS A C 1
ATOM 578 O O . LYS A 1 72 ? 1.672 5.047 17.346 1.00 90.44 72 LYS A O 1
ATOM 583 N N . GLY A 1 73 ? 0.557 3.720 15.915 1.00 90.06 73 GLY A N 1
ATOM 584 C CA . GLY A 1 73 ? -0.749 4.374 16.028 1.00 90.06 73 GLY A CA 1
ATOM 585 C C . GLY A 1 73 ? -0.919 5.609 15.142 1.00 90.06 73 GLY A C 1
ATOM 586 O O . GLY A 1 73 ? -1.917 6.307 15.278 1.00 90.06 73 GLY A O 1
ATOM 587 N N . ASN A 1 74 ? 0.024 5.873 14.231 1.00 92.00 74 ASN A N 1
ATOM 588 C CA . ASN A 1 74 ? -0.078 6.978 13.274 1.00 92.00 74 ASN A CA 1
ATOM 589 C C . ASN A 1 74 ? -1.142 6.688 12.208 1.00 92.00 74 ASN A C 1
ATOM 591 O O . ASN A 1 74 ? -1.798 7.603 11.719 1.00 92.00 74 ASN A O 1
ATOM 595 N N . TRP A 1 75 ? -1.296 5.416 11.834 1.00 94.44 75 TRP A N 1
ATOM 596 C CA . TRP A 1 75 ? -2.373 4.935 10.977 1.00 94.44 75 TRP A CA 1
ATOM 597 C C . TRP A 1 75 ? -3.400 4.233 11.854 1.00 94.44 75 TRP A C 1
ATOM 599 O O . TRP A 1 75 ? -3.088 3.267 12.555 1.00 94.44 75 TRP A O 1
ATOM 609 N N . VAL A 1 76 ? -4.622 4.749 11.839 1.00 93.56 76 VAL A N 1
ATOM 610 C CA . VAL A 1 76 ? -5.683 4.317 12.750 1.00 93.56 76 VAL A CA 1
ATOM 611 C C . VAL A 1 76 ? -6.535 3.274 12.047 1.00 93.56 76 VAL A C 1
ATOM 613 O O . VAL A 1 76 ? -7.074 3.562 10.984 1.00 93.56 76 VAL A O 1
ATOM 616 N N . ILE A 1 77 ? -6.674 2.081 12.631 1.00 94.94 77 ILE A N 1
ATOM 617 C CA . ILE A 1 77 ? -7.627 1.078 12.140 1.00 94.94 77 ILE A CA 1
ATOM 618 C C . ILE A 1 77 ? -9.046 1.591 12.402 1.00 94.94 77 ILE A C 1
ATOM 620 O O . ILE A 1 77 ? -9.394 1.883 13.545 1.00 94.94 77 ILE A O 1
ATOM 624 N N . ILE A 1 78 ? -9.849 1.703 11.346 1.00 93.44 78 ILE A N 1
ATOM 625 C CA . ILE A 1 78 ? -11.219 2.241 11.383 1.00 93.44 78 ILE A CA 1
ATOM 626 C C . ILE A 1 78 ? -12.286 1.185 11.079 1.00 93.44 78 ILE A C 1
ATOM 628 O O . ILE A 1 78 ? -13.471 1.448 11.232 1.00 93.44 78 ILE A O 1
ATOM 632 N N . GLY A 1 79 ? -11.879 -0.016 10.669 1.00 93.44 79 GLY A N 1
ATOM 633 C CA . GLY A 1 79 ? -12.791 -1.120 10.407 1.00 93.44 79 GLY A CA 1
ATOM 634 C C . GLY A 1 79 ? -12.083 -2.302 9.761 1.00 93.44 79 GLY A C 1
ATOM 635 O O . GLY A 1 79 ? -10.855 -2.382 9.766 1.00 93.44 79 GLY A O 1
ATOM 636 N N . ASN A 1 80 ? -12.856 -3.232 9.213 1.00 94.94 80 ASN A N 1
ATOM 637 C CA . ASN A 1 80 ? -12.339 -4.406 8.523 1.00 94.94 80 ASN A CA 1
ATOM 638 C C . ASN A 1 80 ? -13.253 -4.731 7.341 1.00 94.94 80 ASN A C 1
ATOM 640 O O . ASN A 1 80 ? -14.465 -4.814 7.514 1.00 94.94 80 ASN A O 1
ATOM 644 N N . ILE A 1 81 ? -12.660 -4.900 6.163 1.00 93.56 81 ILE A N 1
ATOM 645 C CA . ILE A 1 81 ? -13.329 -5.383 4.958 1.00 93.56 81 ILE A CA 1
ATOM 646 C C . ILE A 1 81 ? -12.671 -6.720 4.610 1.00 93.56 81 ILE A C 1
ATOM 648 O O . ILE A 1 81 ? -11.466 -6.737 4.332 1.00 93.56 81 ILE A O 1
ATOM 652 N N . PRO A 1 82 ? -13.422 -7.835 4.622 1.00 92.19 82 PRO A N 1
ATOM 653 C CA . PRO A 1 82 ? -12.900 -9.130 4.217 1.00 92.19 82 PRO A CA 1
ATOM 654 C C . PRO A 1 82 ? -12.290 -9.082 2.818 1.00 92.19 82 PRO A C 1
ATOM 656 O O . PRO A 1 82 ? -12.764 -8.368 1.934 1.00 92.19 82 PRO A O 1
ATOM 659 N N . ILE A 1 83 ? -11.236 -9.863 2.619 1.00 90.75 83 ILE A N 1
ATOM 660 C CA . ILE A 1 83 ? -10.589 -10.003 1.317 1.00 90.75 83 ILE A CA 1
ATOM 661 C C . ILE A 1 83 ? -11.132 -11.255 0.655 1.00 90.75 83 ILE A C 1
ATOM 663 O O . ILE A 1 83 ? -11.240 -12.299 1.302 1.00 90.75 83 ILE A O 1
ATOM 667 N N . ASP A 1 84 ? -11.455 -11.145 -0.630 1.00 87.44 84 ASP A N 1
ATOM 668 C CA . ASP A 1 84 ? -11.807 -12.305 -1.436 1.00 87.44 84 ASP A CA 1
ATOM 669 C C . ASP A 1 84 ? -10.643 -13.306 -1.437 1.00 87.44 84 ASP A C 1
ATOM 671 O O . ASP A 1 84 ? -9.491 -12.955 -1.694 1.00 87.44 84 ASP A O 1
ATOM 675 N N . SER A 1 85 ? -10.953 -14.577 -1.191 1.00 81.31 85 SER A N 1
ATOM 676 C CA . SER A 1 85 ? -10.015 -15.691 -1.351 1.00 81.31 85 SER A CA 1
ATOM 677 C C . SER A 1 85 ? -9.334 -15.740 -2.725 1.00 81.31 85 SER A C 1
ATOM 679 O O . SER A 1 85 ? -8.246 -16.293 -2.840 1.00 81.31 85 SER A O 1
ATOM 681 N N . ASN A 1 86 ? -9.950 -15.149 -3.752 1.00 84.50 86 ASN A N 1
ATOM 682 C CA . ASN A 1 86 ? -9.443 -15.075 -5.119 1.00 84.50 86 ASN A CA 1
ATOM 683 C C . ASN A 1 86 ? -8.722 -13.755 -5.431 1.00 84.50 86 ASN A C 1
ATOM 685 O O . ASN A 1 86 ? -8.545 -13.426 -6.607 1.00 84.50 86 ASN A O 1
ATOM 689 N N . TYR A 1 87 ? -8.337 -12.976 -4.413 1.00 85.94 87 TYR A N 1
ATOM 690 C CA . TYR A 1 87 ? -7.603 -11.729 -4.613 1.00 85.94 87 TYR A CA 1
ATOM 691 C C . TYR A 1 87 ? -6.343 -11.974 -5.450 1.00 85.94 87 TYR A C 1
ATOM 693 O O . TYR A 1 87 ? -5.474 -12.773 -5.093 1.00 85.94 87 TYR A O 1
ATOM 701 N N . LYS A 1 88 ? -6.243 -11.263 -6.574 1.00 84.75 88 LYS A N 1
ATOM 702 C CA . LYS A 1 88 ? -5.094 -11.340 -7.471 1.00 84.75 88 LYS A CA 1
ATOM 703 C C . LYS A 1 88 ? -4.114 -10.240 -7.106 1.00 84.75 88 LYS A C 1
ATOM 705 O O . LYS A 1 88 ? -4.398 -9.064 -7.306 1.00 84.75 88 LYS A O 1
ATOM 710 N N . MET A 1 89 ? -2.957 -10.640 -6.591 1.00 85.75 89 MET A N 1
ATOM 711 C CA . MET A 1 89 ? -1.833 -9.730 -6.394 1.00 85.75 89 MET A CA 1
ATOM 712 C C . MET A 1 89 ? -1.451 -9.070 -7.732 1.00 85.75 89 MET A C 1
ATOM 714 O O . MET A 1 89 ? -1.426 -9.762 -8.755 1.00 85.75 89 MET A O 1
ATOM 718 N N . PRO A 1 90 ? -1.151 -7.760 -7.753 1.00 87.06 90 PRO A N 1
ATOM 719 C CA . PRO A 1 90 ? -0.666 -7.108 -8.959 1.00 87.06 90 PRO A CA 1
ATOM 720 C C . PRO A 1 90 ? 0.770 -7.541 -9.265 1.00 87.06 90 PRO A C 1
ATOM 722 O O . PRO A 1 90 ? 1.531 -7.930 -8.374 1.00 87.06 90 PRO A O 1
ATOM 725 N N . ASN A 1 91 ? 1.152 -7.441 -10.537 1.00 87.69 91 ASN A N 1
ATOM 726 C CA . ASN A 1 91 ? 2.562 -7.481 -10.913 1.00 87.69 91 ASN A CA 1
ATOM 727 C C . ASN A 1 91 ? 3.239 -6.176 -10.493 1.00 87.69 91 ASN A C 1
ATOM 729 O O . ASN A 1 91 ? 2.579 -5.144 -10.361 1.00 87.69 91 ASN A O 1
ATOM 733 N N . PHE A 1 92 ? 4.556 -6.217 -10.325 1.00 88.50 92 PHE A N 1
ATOM 734 C CA . PHE A 1 92 ? 5.351 -5.053 -9.961 1.00 88.50 92 PHE A CA 1
ATOM 735 C C . PHE A 1 92 ? 6.390 -4.748 -11.023 1.00 88.50 92 PHE A C 1
ATOM 737 O O . PHE A 1 92 ? 6.923 -5.670 -11.629 1.00 88.50 92 PHE A O 1
ATOM 744 N N . TRP A 1 93 ? 6.740 -3.483 -11.214 1.00 89.00 93 TRP A N 1
ATOM 745 C CA . TRP A 1 93 ? 7.810 -3.104 -12.130 1.00 89.00 93 TRP A CA 1
ATOM 746 C C . TRP A 1 93 ? 8.824 -2.165 -11.476 1.00 89.00 93 TRP A C 1
ATOM 748 O O . TRP A 1 93 ? 8.487 -1.378 -10.596 1.00 89.00 93 TRP A O 1
ATOM 758 N N . THR A 1 94 ? 10.080 -2.223 -11.909 1.00 89.25 94 THR A N 1
ATOM 759 C CA . THR A 1 94 ? 11.100 -1.219 -11.568 1.00 89.25 94 THR A CA 1
ATOM 760 C C . THR A 1 94 ? 11.991 -0.932 -12.763 1.00 89.25 94 THR A C 1
ATOM 762 O O . THR A 1 94 ? 12.073 -1.737 -13.689 1.00 89.25 94 THR A O 1
ATOM 765 N N . LYS A 1 95 ? 12.706 0.190 -12.729 1.00 89.19 95 LYS A N 1
ATOM 766 C CA . LYS A 1 95 ? 13.777 0.477 -13.680 1.00 89.19 95 LYS A CA 1
ATOM 767 C C . LYS A 1 95 ? 15.117 0.135 -13.037 1.00 89.19 95 LYS A C 1
ATOM 769 O O . LYS A 1 95 ? 15.425 0.602 -11.947 1.00 89.19 95 LYS A O 1
ATOM 774 N N . SER A 1 96 ? 15.905 -0.705 -13.697 1.00 85.88 96 SER A N 1
ATOM 775 C CA . SER A 1 96 ? 17.248 -1.065 -13.247 1.00 85.88 96 SER A CA 1
ATOM 776 C C . SER A 1 96 ? 18.189 0.126 -13.410 1.00 85.88 96 SER A C 1
ATOM 778 O O . SER A 1 96 ? 18.455 0.539 -14.535 1.00 85.88 96 SER A O 1
ATOM 780 N N . ASP A 1 97 ? 18.764 0.628 -12.318 1.00 85.31 97 ASP A N 1
ATOM 781 C CA . ASP A 1 97 ? 19.748 1.721 -12.386 1.00 85.31 97 ASP A CA 1
ATOM 782 C C . ASP A 1 97 ? 21.028 1.320 -13.137 1.00 85.31 97 ASP A C 1
ATOM 784 O O . ASP A 1 97 ? 21.667 2.148 -13.781 1.00 85.31 97 ASP A O 1
ATOM 788 N N . ALA A 1 98 ? 21.399 0.037 -13.085 1.00 86.44 98 ALA A N 1
ATOM 789 C CA . ALA A 1 98 ? 22.620 -0.471 -13.708 1.00 86.44 98 ALA A CA 1
ATOM 790 C C . ALA A 1 98 ? 22.515 -0.601 -15.236 1.00 86.44 98 ALA A C 1
ATOM 792 O O . ALA A 1 98 ? 23.515 -0.455 -15.933 1.00 86.44 98 ALA A O 1
ATOM 793 N N . THR A 1 99 ? 21.325 -0.916 -15.756 1.00 87.00 99 THR A N 1
ATOM 794 C CA . THR A 1 99 ? 21.130 -1.227 -17.186 1.00 87.00 99 THR A CA 1
ATOM 795 C C . THR A 1 99 ? 20.151 -0.296 -17.894 1.00 87.00 99 THR A C 1
ATOM 797 O O . THR A 1 99 ? 20.111 -0.275 -19.117 1.00 87.00 99 THR A O 1
ATOM 800 N N . GLY A 1 100 ? 19.342 0.461 -17.150 1.00 87.31 100 GLY A N 1
ATOM 801 C CA . GLY A 1 100 ? 18.231 1.253 -17.676 1.00 87.31 100 GLY A CA 1
ATOM 802 C C . GLY A 1 100 ? 16.999 0.431 -18.072 1.00 87.31 100 GLY A C 1
ATOM 803 O O . GLY A 1 100 ? 15.975 1.026 -18.405 1.00 87.31 100 GLY A O 1
ATOM 804 N N . ASN A 1 101 ? 17.072 -0.903 -18.013 1.00 89.06 101 ASN A N 1
ATOM 805 C CA . ASN A 1 101 ? 15.989 -1.802 -18.407 1.00 89.06 101 ASN A CA 1
ATOM 806 C C . ASN A 1 101 ? 14.816 -1.753 -17.424 1.00 89.06 101 ASN A C 1
ATOM 808 O O . ASN A 1 101 ? 15.013 -1.589 -16.217 1.00 89.06 101 ASN A O 1
ATOM 812 N N . ILE A 1 102 ? 13.605 -1.968 -17.934 1.00 89.31 102 ILE A N 1
ATOM 813 C CA . ILE A 1 102 ? 12.403 -2.133 -17.116 1.00 89.31 102 ILE A CA 1
ATOM 814 C C . ILE A 1 102 ? 12.272 -3.614 -16.770 1.00 89.31 102 ILE A C 1
ATOM 816 O O . ILE A 1 102 ? 12.311 -4.480 -17.642 1.00 89.31 102 ILE A O 1
ATOM 820 N N . LEU A 1 103 ? 12.155 -3.895 -15.479 1.00 89.25 103 LEU A N 1
ATOM 821 C CA . LEU A 1 103 ? 12.030 -5.232 -14.922 1.00 89.25 103 LEU A CA 1
ATOM 822 C C . LEU A 1 103 ? 10.615 -5.413 -14.387 1.00 89.25 103 LEU A C 1
ATOM 824 O O . LEU A 1 103 ? 10.195 -4.642 -13.527 1.00 89.25 103 LEU A O 1
ATOM 828 N N . LEU A 1 104 ? 9.913 -6.442 -14.854 1.00 87.38 104 LEU A N 1
ATOM 829 C CA . LEU A 1 104 ? 8.600 -6.853 -14.373 1.00 87.38 104 LEU A CA 1
ATOM 830 C C . LEU A 1 104 ? 8.737 -8.071 -13.460 1.00 87.38 104 LEU A C 1
ATOM 832 O O . LEU A 1 104 ? 9.123 -9.152 -13.902 1.00 87.38 104 LEU A O 1
ATOM 836 N N . TYR A 1 105 ? 8.365 -7.905 -12.202 1.00 85.25 105 TYR A N 1
ATOM 837 C CA . TYR A 1 105 ? 8.232 -8.967 -11.220 1.00 85.25 105 TYR A CA 1
ATOM 838 C C . TYR A 1 105 ? 6.787 -9.443 -11.186 1.00 85.25 105 TYR A C 1
ATOM 840 O O . TYR A 1 105 ? 5.851 -8.654 -11.028 1.00 85.25 105 TYR A O 1
ATOM 848 N N . LYS A 1 106 ? 6.594 -10.753 -11.306 1.00 80.56 106 LYS A N 1
ATOM 849 C CA . LYS A 1 106 ? 5.259 -11.327 -11.169 1.00 80.56 106 LYS A CA 1
ATOM 850 C C . LYS A 1 106 ? 4.774 -11.215 -9.733 1.00 80.56 106 LYS A C 1
ATOM 852 O O . LYS A 1 106 ? 5.554 -11.332 -8.792 1.00 80.56 106 LYS A O 1
ATOM 857 N N . ALA A 1 107 ? 3.470 -11.026 -9.604 1.00 73.31 107 ALA A N 1
ATOM 858 C CA . ALA A 1 107 ? 2.740 -11.144 -8.359 1.00 73.31 107 ALA A CA 1
ATOM 859 C C . ALA A 1 107 ? 3.227 -12.351 -7.544 1.00 73.31 107 ALA A C 1
ATOM 861 O O . ALA A 1 107 ? 3.202 -13.482 -8.034 1.00 73.31 107 ALA A O 1
ATOM 862 N N . SER A 1 108 ? 3.669 -12.104 -6.313 1.00 71.31 108 SER A N 1
ATOM 863 C CA . SER A 1 108 ? 4.129 -13.163 -5.427 1.00 71.31 108 SER A CA 1
ATOM 864 C C . SER A 1 108 ? 3.511 -13.063 -4.046 1.00 71.31 108 SER A C 1
ATOM 866 O O . SER A 1 108 ? 3.065 -12.003 -3.600 1.00 71.31 108 SER A O 1
ATOM 868 N N . ASP A 1 109 ? 3.494 -14.205 -3.368 1.00 65.12 109 ASP A N 1
ATOM 869 C CA . ASP A 1 109 ? 2.879 -14.349 -2.066 1.00 65.12 109 ASP A CA 1
ATOM 870 C C . ASP A 1 109 ? 3.694 -13.729 -0.929 1.00 65.12 109 ASP A C 1
ATOM 872 O O . ASP A 1 109 ? 3.121 -13.410 0.111 1.00 65.12 109 ASP A O 1
ATOM 876 N N . THR A 1 110 ? 4.994 -13.535 -1.107 1.00 68.38 110 THR A N 1
ATOM 877 C CA . THR A 1 110 ? 5.857 -12.848 -0.142 1.00 68.38 110 THR A CA 1
ATOM 878 C C . THR A 1 110 ? 6.727 -11.837 -0.870 1.00 68.38 110 THR A C 1
ATOM 880 O O . THR A 1 110 ? 6.955 -11.955 -2.075 1.00 68.38 110 THR A O 1
ATOM 883 N N . PHE A 1 111 ? 7.236 -10.839 -0.148 1.00 68.12 111 PHE A N 1
ATOM 884 C CA . PHE A 1 111 ? 8.152 -9.868 -0.749 1.00 68.12 111 PHE A CA 1
ATOM 885 C C . PHE A 1 111 ? 9.438 -10.554 -1.252 1.00 68.12 111 PHE A C 1
ATOM 887 O O . PHE A 1 111 ? 9.886 -10.312 -2.369 1.00 68.12 111 PHE A O 1
ATOM 894 N N . ASP A 1 112 ? 9.966 -11.505 -0.474 1.00 64.62 112 ASP A N 1
ATOM 895 C C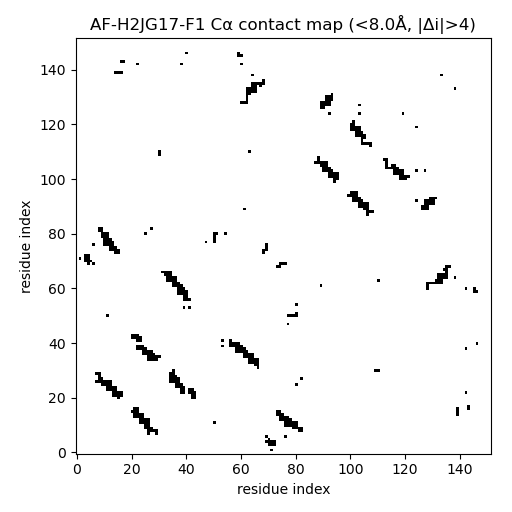A . ASP A 1 112 ? 11.211 -12.231 -0.769 1.00 64.62 112 ASP A CA 1
ATOM 896 C C . ASP A 1 112 ? 11.138 -13.163 -1.987 1.00 64.62 112 ASP A C 1
ATOM 898 O O . ASP A 1 112 ? 12.166 -13.637 -2.474 1.00 64.62 112 ASP A O 1
ATOM 902 N N . THR A 1 113 ? 9.938 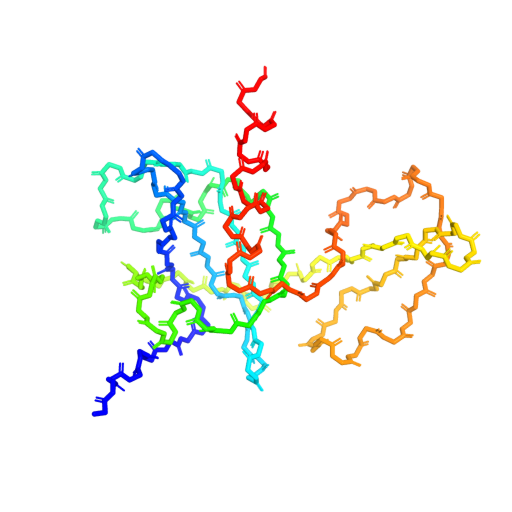-13.480 -2.473 1.00 57.66 113 THR A N 1
ATOM 903 C CA . THR A 1 113 ? 9.738 -14.389 -3.613 1.00 57.66 113 THR A CA 1
ATOM 904 C C . THR A 1 113 ? 9.631 -13.662 -4.952 1.00 57.66 113 THR A C 1
ATOM 906 O O . THR A 1 113 ? 9.492 -14.313 -5.985 1.00 57.66 113 THR A O 1
ATOM 909 N N . LEU A 1 114 ? 9.814 -12.339 -4.969 1.00 62.34 114 LEU A N 1
ATOM 910 C CA . LEU A 1 114 ? 9.989 -11.541 -6.186 1.00 62.34 114 LEU A CA 1
ATOM 911 C C . LEU A 1 114 ? 11.397 -11.770 -6.765 1.00 62.34 114 LEU A C 1
ATOM 913 O O . LEU A 1 114 ? 12.255 -10.891 -6.757 1.00 62.34 114 LEU A O 1
ATOM 917 N N . LYS A 1 115 ? 11.658 -13.004 -7.205 1.00 63.09 115 LYS A N 1
ATOM 918 C CA . LYS A 1 115 ? 12.982 -13.470 -7.648 1.00 63.09 115 LYS A CA 1
ATOM 919 C C . LYS A 1 115 ? 13.133 -13.500 -9.164 1.00 63.09 115 LYS A C 1
ATOM 921 O O . LYS A 1 115 ? 14.246 -13.337 -9.654 1.00 63.09 115 LYS A O 1
ATOM 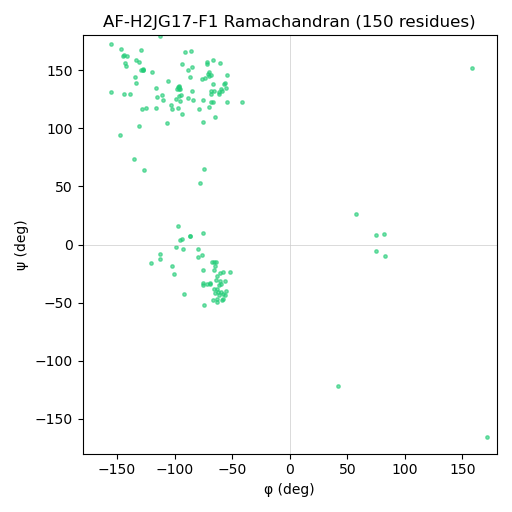926 N N . ASP A 1 116 ? 12.021 -13.622 -9.885 1.00 70.56 116 ASP A N 1
ATOM 927 C CA . ASP A 1 116 ? 12.018 -13.709 -11.341 1.00 70.56 116 ASP A CA 1
ATOM 928 C C . ASP A 1 116 ? 11.503 -12.401 -11.944 1.00 70.56 116 ASP A C 1
ATOM 930 O O . ASP A 1 116 ? 10.303 -12.109 -11.925 1.00 70.56 116 ASP A O 1
ATOM 934 N N . ALA A 1 117 ? 12.438 -11.609 -12.467 1.00 81.56 117 ALA A N 1
ATOM 935 C CA . ALA A 1 117 ? 12.144 -10.426 -13.258 1.00 81.56 117 ALA A CA 1
ATOM 936 C C . ALA A 1 117 ? 12.233 -10.744 -14.752 1.00 81.56 117 ALA A C 1
ATOM 938 O O . ALA A 1 117 ? 13.206 -11.334 -15.222 1.00 81.56 117 ALA A O 1
ATOM 939 N N . LEU A 1 118 ? 11.233 -10.297 -15.505 1.00 86.44 118 LEU A N 1
ATOM 940 C CA . LEU A 1 118 ? 11.267 -10.262 -16.962 1.00 86.44 118 LEU A CA 1
ATOM 941 C C . LEU A 1 118 ? 11.699 -8.867 -17.410 1.00 86.44 118 LEU A C 1
ATOM 943 O O . LEU A 1 118 ? 11.184 -7.876 -16.898 1.00 86.44 118 LEU A O 1
ATOM 947 N N . ILE A 1 119 ? 12.625 -8.782 -18.363 1.00 88.38 119 ILE A N 1
ATOM 948 C CA . ILE A 1 119 ? 12.906 -7.511 -19.035 1.00 88.38 119 ILE A CA 1
ATOM 949 C C . ILE A 1 119 ? 11.760 -7.251 -20.009 1.00 88.38 119 ILE A C 1
ATOM 951 O O . ILE A 1 119 ? 11.474 -8.101 -20.852 1.00 88.38 119 ILE A O 1
ATOM 955 N N . ILE A 1 120 ? 11.122 -6.094 -19.874 1.00 88.62 120 ILE A N 1
ATOM 956 C CA . ILE A 1 120 ? 9.995 -5.663 -20.706 1.00 88.62 120 ILE A CA 1
ATOM 957 C C . ILE A 1 120 ? 10.246 -4.256 -21.262 1.00 88.62 120 ILE A C 1
ATOM 959 O O . ILE A 1 120 ? 11.149 -3.549 -20.804 1.00 88.62 120 ILE A O 1
ATOM 963 N N . ASN A 1 121 ? 9.439 -3.839 -22.233 1.00 88.44 121 ASN A N 1
ATOM 964 C CA . ASN A 1 121 ? 9.377 -2.455 -22.701 1.00 88.44 121 ASN A CA 1
ATOM 965 C C . ASN A 1 121 ? 8.421 -1.610 -21.843 1.00 88.44 121 ASN A C 1
ATOM 967 O O . ASN A 1 121 ? 7.618 -2.132 -21.072 1.00 88.44 121 ASN A O 1
ATOM 971 N N . GLU A 1 122 ? 8.486 -0.285 -21.990 1.00 83.38 122 GLU A N 1
ATOM 972 C CA . GLU A 1 122 ? 7.661 0.656 -21.214 1.00 83.38 122 GLU A CA 1
ATOM 973 C C . GLU A 1 122 ? 6.160 0.495 -21.492 1.00 83.38 122 GLU A C 1
ATOM 975 O O . GLU A 1 122 ? 5.357 0.488 -20.559 1.00 83.38 122 GLU A O 1
ATOM 980 N N . ASP A 1 123 ? 5.794 0.231 -22.748 1.00 85.00 123 ASP A N 1
ATOM 981 C CA . ASP A 1 123 ? 4.407 -0.011 -23.165 1.00 85.00 123 ASP A CA 1
ATOM 982 C C . ASP A 1 123 ? 3.808 -1.303 -22.566 1.00 85.00 123 ASP A C 1
ATOM 984 O O . ASP A 1 123 ? 2.592 -1.498 -22.568 1.00 85.00 123 ASP A O 1
ATOM 988 N N . GLU A 1 124 ? 4.646 -2.197 -22.028 1.00 80.69 124 GLU A N 1
ATOM 989 C CA . GLU A 1 124 ? 4.237 -3.479 -21.443 1.00 80.69 124 GLU A CA 1
ATOM 990 C C . GLU A 1 124 ? 3.989 -3.399 -19.927 1.00 80.69 124 GLU A C 1
ATOM 992 O O . GLU A 1 124 ? 3.547 -4.382 -19.331 1.00 80.69 124 GLU A O 1
ATOM 997 N N . ILE A 1 125 ? 4.235 -2.244 -19.291 1.00 81.81 125 ILE A N 1
ATOM 998 C CA . ILE A 1 125 ? 4.002 -2.050 -17.849 1.00 81.81 125 ILE A CA 1
ATOM 999 C C . ILE A 1 125 ? 2.515 -2.237 -17.495 1.00 81.81 125 ILE A C 1
ATOM 1001 O O . ILE A 1 125 ? 2.215 -2.794 -16.440 1.00 81.81 125 ILE A O 1
ATOM 1005 N N . GLN A 1 126 ? 1.594 -1.839 -18.383 1.00 81.19 126 GLN A N 1
ATOM 1006 C CA . GLN A 1 126 ? 0.134 -1.969 -18.220 1.00 81.19 126 GLN A CA 1
ATOM 1007 C C . GLN A 1 126 ? -0.337 -1.628 -16.7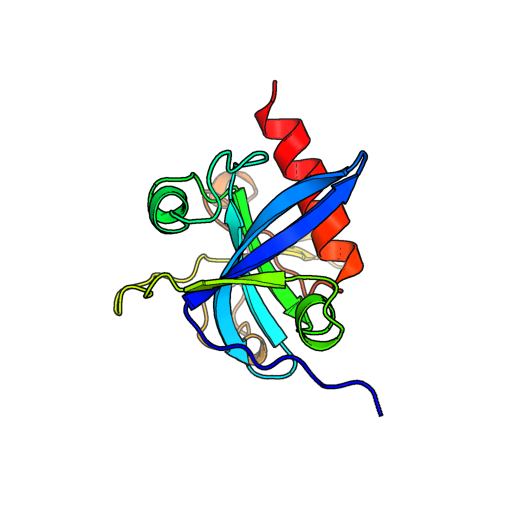86 1.00 81.19 126 GLN A C 1
ATOM 1009 O O . GLN A 1 126 ? -0.070 -0.532 -16.298 1.00 81.19 126 GLN A O 1
ATOM 1014 N N . ASP A 1 127 ? -1.005 -2.565 -16.105 1.00 78.62 127 ASP A N 1
ATOM 1015 C CA . ASP A 1 127 ? -1.570 -2.405 -14.757 1.00 78.62 127 ASP A CA 1
ATOM 1016 C C . ASP A 1 127 ? -0.565 -2.710 -13.624 1.00 78.62 127 ASP A C 1
ATOM 1018 O O . ASP A 1 127 ? -0.939 -2.787 -12.445 1.00 78.62 127 ASP A O 1
ATOM 1022 N N . ALA A 1 128 ? 0.715 -2.932 -13.951 1.00 84.31 128 ALA A N 1
ATOM 1023 C CA . ALA A 1 128 ? 1.730 -3.254 -12.957 1.00 84.31 128 ALA A CA 1
ATOM 1024 C C . ALA A 1 128 ? 1.986 -2.068 -12.017 1.00 84.31 128 ALA A C 1
ATOM 1026 O O . ALA A 1 128 ? 2.113 -0.911 -12.419 1.00 84.31 128 ALA A O 1
ATOM 1027 N N . GLN A 1 129 ? 2.116 -2.379 -10.733 1.00 85.50 129 GLN A N 1
ATOM 1028 C CA . GLN A 1 129 ? 2.373 -1.401 -9.687 1.00 85.50 129 GLN A CA 1
ATOM 1029 C C . GLN A 1 129 ? 3.874 -1.108 -9.570 1.00 85.50 129 GLN A C 1
ATOM 1031 O O . GLN A 1 129 ? 4.699 -1.967 -9.886 1.00 85.50 129 GLN A O 1
ATOM 1036 N N . PRO A 1 130 ? 4.276 0.082 -9.103 1.00 82.94 130 PRO A N 1
ATOM 1037 C CA . PRO A 1 130 ? 5.683 0.349 -8.849 1.00 82.94 130 PRO A CA 1
ATOM 1038 C C . PRO A 1 130 ? 6.221 -0.615 -7.783 1.00 82.94 130 PRO A C 1
ATOM 1040 O O . PRO A 1 130 ? 5.643 -0.777 -6.706 1.00 82.94 130 PRO A O 1
ATOM 1043 N N . TYR A 1 131 ? 7.341 -1.262 -8.085 1.00 79.81 131 TYR A N 1
ATOM 1044 C CA . TYR A 1 131 ? 8.073 -2.083 -7.135 1.00 79.81 131 TYR A CA 1
ATOM 1045 C C . TYR A 1 131 ? 8.805 -1.196 -6.130 1.00 79.81 131 TYR A C 1
ATOM 1047 O O . TYR A 1 131 ? 9.364 -0.153 -6.470 1.00 79.81 131 TYR A O 1
ATOM 1055 N N . GLY A 1 132 ? 8.851 -1.646 -4.883 1.00 79.25 132 GLY A N 1
ATOM 1056 C CA . GLY A 1 132 ? 9.600 -0.978 -3.834 1.00 79.25 132 GLY A CA 1
ATOM 1057 C C . GLY A 1 132 ? 9.095 -1.356 -2.454 1.00 79.25 132 GLY A C 1
ATOM 1058 O O . GLY A 1 132 ? 7.921 -1.674 -2.266 1.00 79.25 132 GLY A O 1
ATOM 1059 N N . LEU A 1 133 ? 10.004 -1.301 -1.483 1.00 82.19 133 LEU A N 1
ATOM 1060 C CA . LEU A 1 133 ? 9.653 -1.364 -0.074 1.00 82.19 133 LEU A CA 1
ATOM 1061 C C . LEU A 1 133 ? 9.588 0.056 0.482 1.00 82.19 133 LEU A C 1
ATOM 1063 O O . LEU A 1 133 ? 10.595 0.763 0.532 1.00 82.19 133 LEU A O 1
ATOM 1067 N N . TYR A 1 134 ? 8.409 0.456 0.940 1.00 87.88 134 TYR A N 1
ATOM 1068 C CA . TYR A 1 134 ? 8.189 1.798 1.456 1.00 87.88 134 TYR A CA 1
ATOM 1069 C C . TYR A 1 134 ? 8.315 1.841 2.983 1.00 87.88 134 TYR A C 1
ATOM 1071 O O . TYR A 1 134 ? 7.763 1.015 3.716 1.00 87.88 134 TYR A O 1
ATOM 1079 N N . GLY A 1 135 ? 9.015 2.864 3.474 1.00 90.31 135 GLY A N 1
ATOM 1080 C CA . GLY A 1 135 ? 8.870 3.323 4.856 1.00 90.31 135 GLY A CA 1
ATOM 1081 C C . GLY A 1 135 ? 7.481 3.929 5.088 1.00 90.31 135 GLY A C 1
ATOM 1082 O O . GLY A 1 135 ? 6.845 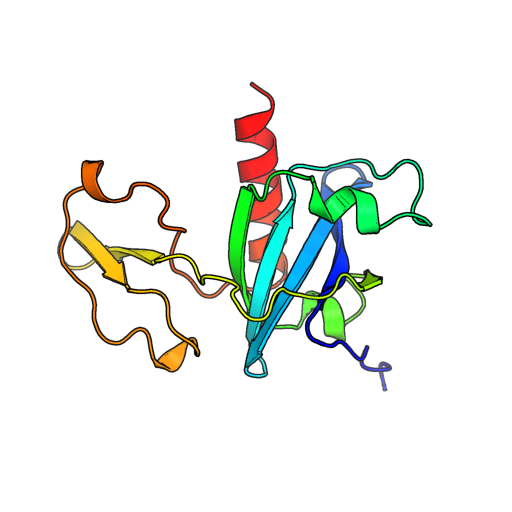4.393 4.144 1.00 90.31 135 GLY A O 1
ATOM 1083 N N . ASP A 1 136 ? 7.027 4.003 6.339 1.00 86.81 136 ASP A N 1
ATOM 1084 C CA . ASP A 1 136 ? 5.721 4.575 6.700 1.00 86.81 136 ASP A CA 1
ATOM 1085 C C . ASP A 1 136 ? 5.545 6.020 6.196 1.00 86.81 136 ASP A C 1
ATOM 1087 O O . ASP A 1 136 ? 4.517 6.354 5.609 1.00 86.81 136 ASP A O 1
ATOM 1091 N N . SER A 1 137 ? 6.569 6.867 6.328 1.00 89.19 137 SER A N 1
ATOM 1092 C CA . SER A 1 137 ? 6.538 8.234 5.782 1.00 89.19 137 SER A CA 1
ATOM 1093 C C . SER A 1 137 ? 6.570 8.274 4.249 1.00 89.19 137 SER A C 1
ATOM 1095 O O . SER A 1 137 ? 5.957 9.144 3.638 1.00 89.19 137 SER A O 1
ATOM 1097 N N . ALA A 1 138 ? 7.257 7.324 3.607 1.00 91.56 138 ALA A N 1
ATOM 1098 C CA . ALA A 1 138 ? 7.333 7.266 2.148 1.00 91.56 138 ALA A CA 1
ATOM 1099 C C . ALA A 1 138 ? 5.978 6.891 1.526 1.00 91.56 138 ALA A C 1
ATOM 1101 O O . ALA A 1 138 ? 5.636 7.414 0.467 1.00 91.56 138 ALA A O 1
ATOM 1102 N N . VAL A 1 139 ? 5.188 6.050 2.209 1.00 92.81 139 VAL A N 1
ATOM 1103 C CA . VAL A 1 139 ? 3.805 5.743 1.811 1.00 92.81 139 VAL A CA 1
ATOM 1104 C C . VAL A 1 139 ? 2.954 7.008 1.767 1.00 92.81 139 VAL A C 1
ATOM 1106 O O . VAL A 1 139 ? 2.279 7.235 0.771 1.00 92.81 139 VAL A O 1
ATOM 1109 N N . GLN A 1 140 ? 3.012 7.858 2.799 1.00 91.94 140 GLN A N 1
ATOM 1110 C CA . GLN A 1 140 ? 2.241 9.111 2.843 1.00 91.94 140 GLN A CA 1
ATOM 1111 C C . GLN A 1 140 ? 2.564 10.013 1.649 1.00 91.94 140 GLN A C 1
ATOM 1113 O O . GLN A 1 140 ? 1.663 10.476 0.956 1.00 91.94 140 GLN A O 1
ATOM 1118 N N . ILE A 1 141 ? 3.855 10.197 1.361 1.00 90.94 141 ILE A N 1
ATOM 1119 C CA . ILE A 1 141 ? 4.323 11.034 0.251 1.00 90.94 141 ILE A CA 1
ATOM 1120 C C . ILE A 1 141 ? 3.868 10.466 -1.099 1.00 90.94 141 ILE A C 1
ATOM 1122 O O . ILE A 1 141 ? 3.382 11.214 -1.949 1.00 90.94 141 ILE A O 1
ATOM 1126 N N . ALA A 1 142 ? 4.030 9.157 -1.314 1.00 91.06 142 ALA A N 1
ATOM 1127 C CA . ALA A 1 142 ? 3.592 8.501 -2.544 1.00 91.06 142 ALA A CA 1
ATOM 1128 C C . ALA A 1 142 ? 2.074 8.629 -2.723 1.00 91.06 142 ALA A C 1
ATOM 1130 O O . ALA A 1 142 ? 1.607 9.003 -3.797 1.00 91.06 142 ALA A O 1
ATOM 1131 N N . TYR A 1 143 ? 1.318 8.417 -1.647 1.00 91.94 143 TYR A N 1
ATOM 1132 C CA . TYR A 1 143 ? -0.133 8.507 -1.661 1.00 91.94 143 TYR A CA 1
ATOM 1133 C C . TYR A 1 143 ? -0.623 9.918 -2.005 1.00 91.94 143 TYR A C 1
ATOM 1135 O O . TYR A 1 143 ? -1.417 10.079 -2.932 1.00 91.94 143 TYR A O 1
ATOM 1143 N N . SER A 1 144 ? -0.098 10.954 -1.338 1.00 90.25 144 SER A N 1
ATOM 1144 C CA . SER A 1 144 ? -0.426 12.353 -1.647 1.00 90.25 144 SER A CA 1
ATOM 1145 C C . SER A 1 144 ? -0.159 12.692 -3.118 1.00 90.25 144 SER A C 1
ATOM 1147 O O . SER A 1 144 ? -0.960 13.381 -3.752 1.00 90.25 144 SER A O 1
ATOM 1149 N N . ARG A 1 145 ? 0.941 12.182 -3.691 1.00 89.31 145 ARG A N 1
ATOM 1150 C CA . ARG A 1 145 ? 1.292 12.404 -5.103 1.00 89.31 145 ARG A CA 1
ATOM 1151 C C . ARG A 1 145 ? 0.303 11.745 -6.062 1.00 89.31 145 ARG A C 1
ATOM 1153 O O . ARG A 1 145 ? -0.145 12.413 -6.991 1.00 89.31 145 ARG A O 1
ATOM 1160 N N . GLU A 1 146 ? -0.056 10.480 -5.849 1.00 89.06 146 GLU A N 1
ATOM 1161 C CA . GLU A 1 146 ? -1.014 9.781 -6.723 1.00 89.06 146 GLU A CA 1
ATOM 1162 C C . GLU A 1 146 ? -2.410 10.409 -6.650 1.00 89.06 146 GLU A C 1
ATOM 1164 O O . GLU A 1 146 ? -3.038 10.689 -7.674 1.00 89.06 146 GLU A O 1
ATOM 1169 N N . LEU A 1 147 ? -2.847 10.769 -5.444 1.00 87.12 147 LEU A N 1
ATOM 1170 C CA . LEU A 1 147 ? -4.090 11.501 -5.227 1.00 87.12 147 LEU A CA 1
ATOM 1171 C C . LEU A 1 147 ? -4.122 12.873 -5.920 1.00 87.12 147 LEU A C 1
ATOM 1173 O O . LEU A 1 147 ? -5.201 13.350 -6.275 1.00 87.12 147 LEU A O 1
AT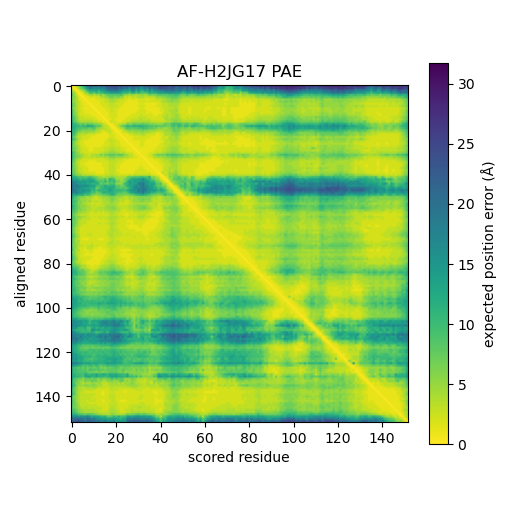OM 1177 N N . ALA A 1 148 ? -2.979 13.545 -6.073 1.00 85.38 148 ALA A N 1
ATOM 1178 C CA . ALA A 1 148 ? -2.891 14.823 -6.778 1.00 85.38 148 ALA A CA 1
ATOM 1179 C C . ALA A 1 148 ? -2.969 14.650 -8.304 1.00 85.38 148 ALA A C 1
ATOM 1181 O O . ALA A 1 148 ? -3.571 15.484 -8.979 1.00 85.38 148 ALA A O 1
ATOM 1182 N N . LYS A 1 149 ? -2.413 13.560 -8.851 1.00 83.06 149 LYS A N 1
ATOM 1183 C CA . LYS A 1 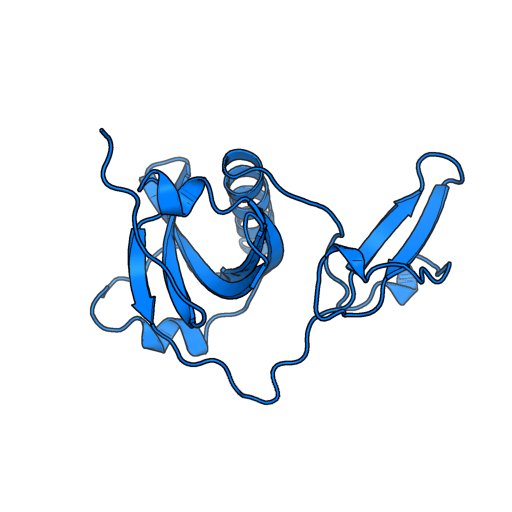149 ? -2.476 13.253 -10.290 1.00 83.06 149 LYS A CA 1
ATOM 1184 C C . LYS A 1 149 ? -3.901 12.966 -10.763 1.00 83.06 149 LYS A C 1
ATOM 1186 O O . LYS A 1 149 ? -4.268 13.413 -11.840 1.00 83.06 149 LYS A O 1
ATOM 1191 N N . LYS A 1 150 ? -4.702 12.269 -9.950 1.00 70.88 150 LYS A N 1
ATOM 1192 C CA . LYS A 1 150 ? -6.083 11.871 -10.287 1.00 70.88 150 LYS A CA 1
ATOM 1193 C C . LYS A 1 150 ? -7.138 12.977 -10.115 1.00 70.88 150 LYS A C 1
ATOM 1195 O O . LYS A 1 150 ? -8.301 12.747 -10.412 1.00 70.88 150 LYS A O 1
ATOM 1200 N N . THR A 1 151 ? -6.758 14.159 -9.614 1.00 59.03 151 THR A N 1
ATOM 1201 C CA . THR A 1 151 ? -7.680 15.305 -9.427 1.00 59.03 151 THR A CA 1
ATOM 1202 C C . THR A 1 151 ? -7.639 16.295 -10.615 1.00 59.03 151 THR A C 1
ATOM 1204 O O . THR A 1 151 ? -8.279 17.341 -10.559 1.00 59.03 151 THR A O 1
ATOM 1207 N N . LYS A 1 152 ? -6.879 15.999 -11.679 1.00 43.47 152 LYS A N 1
ATOM 1208 C CA . LYS A 1 152 ? -6.857 16.761 -12.942 1.00 43.47 152 LYS A CA 1
ATOM 1209 C C . LYS A 1 152 ? -7.679 16.060 -14.010 1.00 43.47 152 LYS A C 1
ATOM 1211 O O . LYS A 1 152 ? -8.294 16.797 -14.807 1.00 43.47 152 LYS A O 1
#

Sequence (152 aa):
MAKRVKYRIGDVFSIPLDDGVKGYGRIIKVDKPLIFIELYNEKRLEDLNNVEKLNNCEVILSIWCVDGGIKKGNWVIIGNIPIDSNYKMPNFWTKSDATGNILLYKASDTFDTLKDALIINEDEIQDAQPYGLYGDSAVQIAYSRELAKKTK

Nearest PDB structures (foldseek):
  7uwz-assembly1_A  TM=6.591E-01  e=1.705E-01  synthetic construct
  3zwu-assembly2_B  TM=2.419E-01  e=1.762E+00  Pseudomonas fluorescens Pf0-1
  6z2u-assembly1_A  TM=3.883E-01  e=7.412E+00  Homo sapiens
  4i9s-assembly1_A  TM=3.844E-01  e=7.870E+00  Homo sapiens
  4ykm-assembly2_B  TM=3.457E-01  e=6.981E+00  Homo sapiens

Foldseek 3Di:
DDQFADDDFQFKWWAQAPPRWIWIKGFHADDPQKTKMWTFLDGDDVDLVCCVVRVPTDTQAIAIEGCCCRRNCNIPGSGGDDDPPPDAAAWEWDQDPVPRFIWIFHGDRDLVPSPDTDGDDPVPCPPHHYYDYDYSVRVNVVNVVSSVVVVD

Radius of gyration: 15.81 Å; Cα contacts (8 Å, |Δi|>4): 279; chains: 1; bounding box: 42×36×50 Å

pLDDT: mean 85.15, std 10.46, range [43.47, 96.62]